Protein AF-A0A842QWE5-F1 (afdb_monomer_lite)

Radius of gyration: 20.69 Å; chains: 1; bounding box: 39×21×63 Å

Foldseek 3Di:
DWDWDWDDDPDDTDTDTDQDPVSVVVLVVVLVVQLVVVVVCCVVPVVVDDPPDDSVVVSVVPPPDPDDVLVVLVPDPDDPVVSVVVVVVVVVVVVVVVVVVVVVVVVVVD

Structure (mmCIF, N/CA/C/O backbone):
data_AF-A0A842QWE5-F1
#
_entry.id   AF-A0A842QWE5-F1
#
loop_
_atom_site.group_PDB
_atom_site.id
_atom_site.type_symbol
_atom_site.label_atom_id
_atom_site.label_alt_id
_atom_site.label_comp_id
_atom_site.label_asym_id
_atom_site.label_entity_id
_atom_site.label_seq_id
_atom_site.pdbx_PDB_ins_code
_atom_site.Cartn_x
_atom_site.Cartn_y
_atom_site.Cartn_z
_atom_site.occupancy
_atom_site.B_iso_or_equiv
_atom_site.auth_seq_id
_atom_site.auth_comp_id
_atom_site.auth_asym_id
_atom_site.auth_atom_id
_atom_site.pdbx_PDB_model_num
ATOM 1 N N . MET A 1 1 ? 15.301 1.141 6.179 1.00 64.88 1 MET A N 1
ATOM 2 C CA . MET A 1 1 ? 16.491 1.513 5.388 1.00 64.88 1 MET A CA 1
ATOM 3 C C . MET A 1 1 ? 16.190 1.089 3.965 1.00 64.88 1 MET A C 1
ATOM 5 O O . MET A 1 1 ? 15.757 -0.043 3.784 1.00 64.88 1 MET A O 1
ATOM 9 N N . LEU A 1 2 ? 16.262 2.012 3.013 1.00 69.19 2 LEU A N 1
ATOM 10 C CA . LEU A 1 2 ? 15.925 1.737 1.619 1.00 69.19 2 LEU A CA 1
ATOM 11 C C . LEU A 1 2 ? 17.214 1.421 0.859 1.00 69.19 2 LEU A C 1
ATOM 13 O O . LEU A 1 2 ? 18.226 2.088 1.064 1.00 69.19 2 LEU A O 1
ATOM 17 N N . GLU A 1 3 ? 17.170 0.404 0.013 1.00 70.56 3 GLU A N 1
ATOM 18 C CA . GLU A 1 3 ? 18.169 0.156 -1.017 1.00 70.56 3 GLU A CA 1
ATOM 19 C C . GLU A 1 3 ? 17.777 0.956 -2.255 1.00 70.56 3 GLU A C 1
ATOM 21 O O . GLU A 1 3 ? 16.647 0.871 -2.733 1.00 70.56 3 GLU A O 1
ATOM 26 N N . MET A 1 4 ? 18.706 1.774 -2.738 1.00 72.81 4 MET A N 1
ATOM 27 C CA . MET A 1 4 ? 18.516 2.577 -3.935 1.00 72.81 4 MET A CA 1
ATOM 28 C C . MET A 1 4 ? 19.155 1.850 -5.112 1.00 72.81 4 MET A C 1
ATOM 30 O O . MET A 1 4 ? 20.351 1.563 -5.100 1.00 72.81 4 MET A O 1
ATOM 34 N N . GLN A 1 5 ? 18.345 1.551 -6.120 1.00 70.12 5 GLN A N 1
ATOM 35 C CA . GLN A 1 5 ? 18.796 1.053 -7.405 1.00 70.12 5 GLN A CA 1
ATOM 36 C C . GLN A 1 5 ? 18.643 2.174 -8.427 1.00 70.12 5 GLN A C 1
ATOM 38 O O . GLN A 1 5 ? 17.550 2.694 -8.654 1.00 70.12 5 GLN A O 1
ATOM 43 N N . GLU A 1 6 ? 19.755 2.565 -9.033 1.00 58.78 6 GLU A N 1
ATOM 44 C CA . GLU A 1 6 ? 19.769 3.612 -10.041 1.00 58.78 6 GLU A CA 1
ATOM 45 C C . GLU A 1 6 ? 19.545 2.993 -11.420 1.00 58.78 6 GLU A C 1
ATOM 47 O O . GLU A 1 6 ? 20.343 2.182 -11.896 1.00 58.78 6 GLU A O 1
ATOM 52 N N . ILE A 1 7 ? 18.439 3.353 -12.069 1.00 62.97 7 ILE A N 1
ATOM 53 C CA . ILE A 1 7 ? 18.105 2.826 -13.391 1.00 62.97 7 ILE A CA 1
ATOM 54 C C . ILE A 1 7 ? 18.458 3.872 -14.438 1.00 62.97 7 ILE A C 1
ATOM 56 O O . ILE A 1 7 ? 17.948 4.995 -14.433 1.00 62.97 7 ILE A O 1
ATOM 60 N N . HIS A 1 8 ? 19.347 3.486 -15.348 1.00 48.75 8 HIS A N 1
ATOM 61 C CA . HIS A 1 8 ? 19.834 4.342 -16.419 1.00 48.75 8 HIS A CA 1
ATOM 62 C C . HIS A 1 8 ? 18.942 4.173 -17.650 1.00 48.75 8 HIS A C 1
ATOM 64 O O . HIS A 1 8 ? 19.239 3.412 -18.566 1.00 48.75 8 HIS A O 1
ATOM 70 N N . THR A 1 9 ? 17.812 4.877 -17.665 1.00 47.72 9 THR A N 1
ATOM 71 C CA . THR A 1 9 ? 16.904 4.928 -18.818 1.00 47.72 9 THR A CA 1
ATOM 72 C C . THR A 1 9 ? 17.180 6.180 -19.650 1.00 47.72 9 THR A C 1
ATOM 74 O O . THR A 1 9 ? 16.435 7.143 -19.523 1.00 47.72 9 THR A O 1
ATOM 77 N N . GLY A 1 10 ? 18.264 6.203 -20.441 1.00 55.22 10 GLY A N 1
ATOM 78 C CA . GLY A 1 10 ? 18.515 7.163 -21.545 1.00 55.22 10 GLY A CA 1
ATOM 79 C C . GLY A 1 10 ? 18.333 8.676 -21.283 1.00 55.22 10 GLY A C 1
ATOM 80 O O . GLY A 1 10 ? 18.302 9.450 -22.231 1.00 55.22 10 GLY A O 1
ATOM 81 N N . GLY A 1 11 ? 18.199 9.098 -20.023 1.00 64.69 11 GLY A N 1
ATOM 82 C CA . GLY A 1 11 ? 17.809 10.428 -19.547 1.00 64.69 11 GLY A CA 1
ATOM 83 C C . GLY A 1 11 ? 18.189 10.599 -18.068 1.00 64.69 11 GLY A C 1
ATOM 84 O O . GLY A 1 11 ? 19.067 9.882 -17.586 1.00 64.69 11 GLY A O 1
ATOM 85 N N . ARG A 1 12 ? 17.567 11.539 -17.328 1.00 50.78 12 ARG A N 1
ATOM 86 C CA . ARG A 1 12 ? 17.914 11.778 -15.905 1.00 50.78 12 ARG A CA 1
ATOM 87 C C . ARG A 1 12 ? 17.776 10.480 -15.085 1.00 50.78 12 ARG A C 1
ATOM 89 O O . ARG A 1 12 ? 16.746 9.816 -15.228 1.00 50.78 12 ARG A O 1
ATOM 96 N N . PRO A 1 13 ? 18.760 10.136 -14.232 1.00 55.12 13 PRO A N 1
ATOM 97 C CA . PRO A 1 13 ? 18.714 8.915 -13.439 1.00 55.12 13 PRO A CA 1
ATOM 98 C C . PRO A 1 13 ? 17.437 8.858 -12.601 1.00 55.12 13 PRO A C 1
ATOM 100 O O . PRO A 1 13 ? 17.065 9.840 -11.953 1.00 55.12 13 PRO A O 1
ATOM 103 N N . LYS A 1 14 ? 16.757 7.710 -12.627 1.00 64.62 14 LYS A N 1
ATOM 104 C CA . LYS A 1 14 ? 15.633 7.428 -11.731 1.00 64.62 14 LYS A CA 1
ATOM 105 C C . LYS A 1 14 ? 16.120 6.520 -10.610 1.00 64.62 14 LYS A C 1
ATOM 107 O O . LYS A 1 14 ? 16.731 5.482 -10.869 1.00 64.62 14 LYS A O 1
ATOM 112 N N . HIS A 1 15 ? 15.821 6.908 -9.376 1.00 69.06 15 HIS A N 1
ATOM 113 C CA . HIS A 1 15 ? 16.094 6.098 -8.196 1.00 69.06 15 HIS A CA 1
ATOM 114 C C . HIS A 1 15 ? 14.869 5.244 -7.886 1.00 69.06 15 HIS A C 1
ATOM 116 O O . HIS A 1 15 ? 13.804 5.771 -7.565 1.00 69.06 15 HIS A O 1
ATOM 122 N N . LEU A 1 16 ? 15.026 3.928 -7.988 1.00 70.12 16 LEU A N 1
ATOM 123 C CA . LEU A 1 16 ? 14.061 2.979 -7.459 1.00 70.12 16 LEU A CA 1
ATOM 124 C C . LEU A 1 16 ? 14.490 2.612 -6.046 1.00 70.12 16 LEU A C 1
ATOM 126 O O . LEU A 1 16 ? 15.600 2.132 -5.828 1.00 70.12 16 LEU A O 1
ATOM 130 N N . TYR A 1 17 ? 13.612 2.870 -5.086 1.00 73.62 17 TYR A N 1
ATOM 131 C CA . TYR A 1 17 ? 13.843 2.515 -3.697 1.00 73.62 17 TYR A CA 1
ATOM 132 C C . TYR A 1 17 ? 13.118 1.213 -3.397 1.00 73.62 17 TYR A C 1
ATOM 134 O O . TYR A 1 17 ? 11.913 1.106 -3.608 1.00 73.62 17 TYR A O 1
ATOM 142 N N . ARG A 1 18 ? 13.854 0.230 -2.891 1.00 75.00 18 ARG A N 1
ATOM 143 C CA . ARG A 1 18 ? 13.305 -1.018 -2.361 1.00 75.00 18 ARG A CA 1
ATOM 144 C C . ARG A 1 18 ? 13.620 -1.114 -0.882 1.00 75.00 18 ARG A C 1
ATOM 146 O O . ARG A 1 18 ? 14.581 -0.511 -0.399 1.00 75.00 18 ARG A O 1
ATOM 153 N N . LEU A 1 19 ? 12.821 -1.863 -0.134 1.00 77.62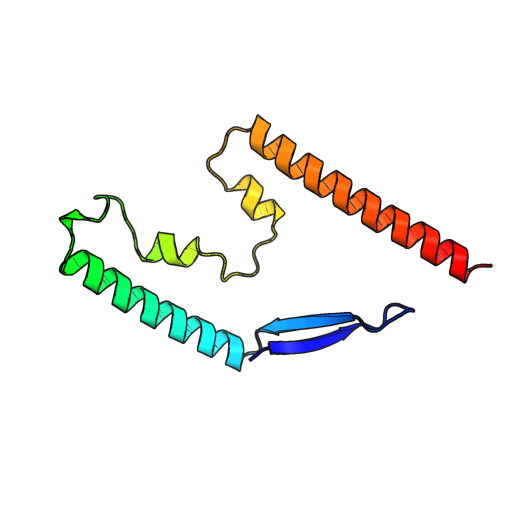 19 LEU A N 1
ATOM 154 C CA . LEU A 1 19 ? 13.192 -2.188 1.236 1.00 77.62 19 LEU A CA 1
ATOM 155 C C . LEU A 1 19 ? 14.427 -3.087 1.212 1.00 77.62 19 LEU A C 1
ATOM 157 O O . LEU A 1 19 ? 14.409 -4.161 0.618 1.00 77.62 19 LEU A O 1
ATOM 161 N N . SER A 1 20 ? 15.494 -2.651 1.883 1.00 83.38 20 SER A N 1
ATOM 162 C CA . SER A 1 20 ? 16.636 -3.528 2.133 1.00 83.38 20 SER A CA 1
ATOM 163 C C . SER A 1 20 ? 16.237 -4.655 3.078 1.00 83.38 20 SER A C 1
ATOM 165 O O . SER A 1 20 ? 15.252 -4.530 3.806 1.00 83.38 20 SER A O 1
ATOM 167 N N . ALA A 1 21 ? 17.042 -5.712 3.189 1.00 81.50 21 ALA A N 1
ATOM 168 C CA . ALA A 1 21 ? 16.809 -6.750 4.203 1.00 81.50 21 ALA A CA 1
ATOM 169 C C . ALA A 1 21 ? 16.714 -6.161 5.631 1.00 81.50 21 ALA A C 1
ATOM 171 O O . ALA A 1 21 ? 15.875 -6.562 6.441 1.00 81.50 21 ALA A O 1
ATOM 172 N N . ALA A 1 22 ? 17.528 -5.141 5.932 1.00 84.12 22 ALA A N 1
ATOM 173 C CA . ALA A 1 22 ? 17.447 -4.399 7.190 1.00 84.12 22 ALA A CA 1
ATOM 174 C C . ALA A 1 22 ? 16.177 -3.531 7.278 1.00 84.12 22 ALA A C 1
ATOM 176 O O . ALA A 1 22 ? 15.593 -3.397 8.354 1.00 84.12 22 ALA A O 1
ATOM 177 N N . GLY A 1 23 ? 15.737 -2.947 6.159 1.00 80.88 23 GLY A N 1
ATOM 178 C CA . GLY A 1 23 ? 14.460 -2.249 6.034 1.00 80.88 23 GLY A CA 1
ATOM 179 C C . GLY A 1 23 ? 13.269 -3.159 6.304 1.00 80.88 23 GLY A C 1
ATOM 180 O O . GLY A 1 23 ? 12.435 -2.801 7.126 1.00 80.88 23 GLY A O 1
ATOM 181 N N . MET A 1 24 ? 13.248 -4.348 5.705 1.00 83.56 24 MET A N 1
ATOM 182 C CA . MET A 1 24 ? 12.218 -5.362 5.909 1.00 83.56 24 MET A CA 1
ATOM 183 C C . MET A 1 24 ? 12.180 -5.831 7.367 1.00 83.56 24 MET A C 1
ATOM 185 O O . MET A 1 24 ? 11.128 -5.835 7.998 1.00 83.56 24 MET A O 1
ATOM 189 N N . LYS A 1 25 ? 13.341 -6.120 7.972 1.00 86.75 25 LYS A N 1
ATOM 190 C CA . LYS A 1 25 ? 13.412 -6.464 9.402 1.00 86.75 25 LYS A CA 1
ATOM 191 C C . LYS A 1 25 ? 12.861 -5.349 10.292 1.00 86.75 25 LYS A C 1
ATOM 193 O O . LYS A 1 25 ? 12.188 -5.625 11.283 1.00 86.75 25 LYS A O 1
ATOM 198 N N . ARG A 1 26 ? 13.145 -4.086 9.959 1.00 86.62 26 ARG A N 1
ATOM 199 C CA . ARG A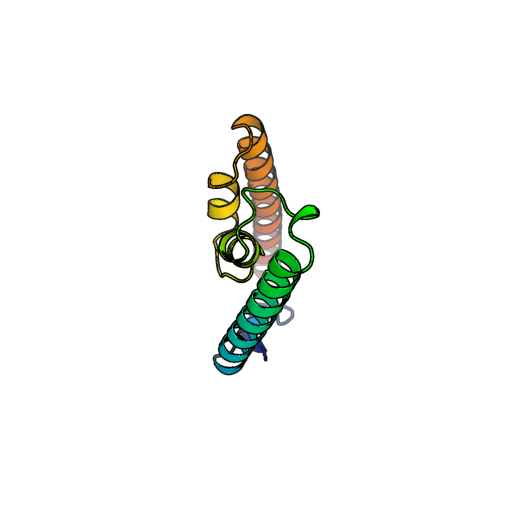 1 26 ? 12.627 -2.938 10.710 1.00 86.62 26 ARG A CA 1
ATOM 200 C C . ARG A 1 26 ? 11.123 -2.766 10.517 1.00 86.62 26 ARG A C 1
ATOM 202 O O . ARG A 1 26 ? 10.444 -2.461 11.489 1.00 86.62 26 ARG A O 1
ATOM 209 N N . LEU A 1 27 ? 10.622 -2.983 9.305 1.00 84.62 27 LEU A N 1
ATOM 210 C CA . LEU A 1 27 ? 9.195 -2.961 9.003 1.00 84.62 27 LEU A CA 1
ATOM 211 C C . LEU A 1 27 ? 8.446 -4.007 9.838 1.00 84.62 27 LEU A C 1
ATOM 213 O O . LEU A 1 27 ? 7.487 -3.661 10.518 1.00 84.62 27 LEU A O 1
ATOM 217 N N . LEU A 1 28 ? 8.949 -5.243 9.889 1.00 85.88 28 LEU A N 1
ATOM 218 C CA . LEU A 1 28 ? 8.382 -6.305 10.727 1.00 85.88 28 LEU A CA 1
ATOM 219 C C . LEU A 1 28 ? 8.385 -5.943 12.220 1.00 85.88 28 LEU A C 1
ATOM 221 O O . LEU A 1 28 ? 7.402 -6.185 12.913 1.00 85.88 28 LEU A O 1
ATOM 225 N N . GLN A 1 29 ? 9.456 -5.315 12.721 1.00 89.06 29 GLN A N 1
ATOM 226 C CA . GLN A 1 29 ? 9.491 -4.825 14.105 1.00 89.06 29 GLN A CA 1
ATOM 227 C C . GLN A 1 29 ? 8.415 -3.771 14.375 1.00 89.06 29 GLN A C 1
ATOM 229 O O . GLN A 1 29 ? 7.758 -3.828 15.408 1.00 89.06 29 GLN A O 1
ATOM 234 N N . VAL A 1 30 ? 8.238 -2.814 13.462 1.00 88.00 30 VAL A N 1
ATOM 235 C CA . VAL A 1 30 ? 7.207 -1.777 13.594 1.00 88.00 30 VAL A CA 1
ATOM 236 C C . VAL A 1 30 ? 5.814 -2.401 13.545 1.00 88.00 30 VAL A C 1
ATOM 238 O O . VAL A 1 30 ? 4.973 -2.048 14.367 1.00 88.00 30 VAL A O 1
ATOM 241 N N . LYS A 1 31 ? 5.586 -3.373 12.654 1.00 85.56 31 LYS A N 1
ATOM 242 C CA . LYS A 1 31 ? 4.321 -4.109 12.573 1.00 85.56 31 LYS A CA 1
ATOM 243 C C . LYS A 1 31 ? 3.996 -4.814 13.891 1.00 85.56 31 LYS A C 1
ATOM 245 O O . LYS A 1 31 ? 2.888 -4.663 14.390 1.00 85.56 31 LYS A O 1
ATOM 250 N N . GLN A 1 32 ? 4.975 -5.484 14.504 1.00 87.94 32 GLN A N 1
ATOM 251 C CA . GLN A 1 32 ? 4.792 -6.101 15.821 1.00 87.94 32 GLN A CA 1
ATOM 252 C C . GLN A 1 32 ? 4.465 -5.065 16.905 1.00 87.94 32 GLN A C 1
ATOM 254 O O . GLN A 1 32 ? 3.571 -5.279 17.713 1.00 87.94 32 GLN A O 1
ATOM 259 N N . GLN A 1 33 ? 5.152 -3.920 16.917 1.00 90.31 33 GLN A N 1
ATOM 260 C CA . GLN A 1 33 ? 4.885 -2.864 17.901 1.00 90.31 33 GLN A CA 1
ATOM 261 C C . GLN A 1 33 ? 3.478 -2.277 17.757 1.00 90.31 33 GLN A C 1
ATOM 263 O O . GLN A 1 33 ? 2.823 -2.001 18.760 1.00 90.31 33 GLN A O 1
ATOM 268 N N . LEU A 1 34 ? 3.016 -2.087 16.519 1.00 88.25 34 LEU A N 1
ATOM 269 C CA . LEU A 1 34 ? 1.654 -1.643 16.241 1.00 88.25 34 LEU A CA 1
ATOM 270 C C . LEU A 1 34 ? 0.638 -2.702 16.662 1.00 88.25 34 LEU A C 1
ATOM 272 O O . LEU A 1 34 ? -0.359 -2.355 17.286 1.00 88.25 34 LEU A O 1
ATOM 276 N N . HIS A 1 35 ? 0.916 -3.977 16.390 1.00 89.31 35 HIS A N 1
ATOM 277 C CA . HIS A 1 35 ? 0.067 -5.081 16.822 1.00 89.31 35 HIS A CA 1
ATOM 278 C C . HIS A 1 35 ? -0.109 -5.081 18.346 1.00 89.31 35 HIS A C 1
ATOM 280 O O . HIS A 1 35 ? -1.235 -5.066 18.845 1.00 89.31 35 HIS A O 1
ATOM 286 N N . ASP A 1 36 ? 0.992 -5.019 19.095 1.00 89.31 36 ASP A N 1
ATOM 287 C CA . ASP A 1 36 ? 0.964 -4.986 20.560 1.00 89.31 36 ASP A CA 1
ATOM 288 C C . ASP A 1 36 ? 0.208 -3.754 21.087 1.00 89.31 36 ASP A C 1
ATOM 290 O O . ASP A 1 36 ? -0.534 -3.844 22.066 1.00 89.31 36 ASP A O 1
ATOM 294 N N . PHE A 1 37 ? 0.373 -2.600 20.433 1.00 89.00 37 PHE A N 1
ATOM 295 C CA . PHE A 1 37 ? -0.337 -1.373 20.783 1.00 89.00 37 PHE A CA 1
ATOM 296 C C . PHE A 1 37 ? -1.850 -1.507 20.580 1.00 89.00 37 PHE A C 1
ATOM 298 O O . PHE A 1 37 ? -2.614 -1.229 21.502 1.00 89.00 37 PHE A O 1
ATOM 305 N N . PHE A 1 38 ? -2.292 -1.957 19.404 1.00 85.25 38 PHE A N 1
ATOM 306 C CA . PHE A 1 38 ? -3.717 -2.109 19.109 1.00 85.25 38 PHE A CA 1
ATOM 307 C C . PHE A 1 38 ? -4.369 -3.214 19.941 1.00 85.25 38 PHE A C 1
ATOM 309 O O . PHE A 1 38 ? -5.497 -3.030 20.385 1.00 85.25 38 PHE A O 1
ATOM 316 N N . THR A 1 39 ? -3.646 -4.296 20.238 1.00 87.12 39 THR A N 1
ATOM 317 C CA . THR A 1 39 ? -4.121 -5.345 21.155 1.00 87.12 39 THR A CA 1
ATOM 318 C C . THR A 1 39 ? -4.404 -4.764 22.539 1.00 87.12 39 THR A C 1
ATOM 320 O O . THR A 1 39 ? -5.497 -4.936 23.069 1.00 87.12 39 THR A O 1
ATOM 323 N N . ARG A 1 40 ? -3.469 -3.986 23.102 1.00 87.94 40 ARG A N 1
ATOM 324 C CA . ARG A 1 40 ? -3.685 -3.316 24.397 1.00 87.94 40 ARG A CA 1
ATOM 325 C C . ARG A 1 40 ? -4.829 -2.313 24.356 1.00 87.94 40 ARG A C 1
ATOM 327 O O . ARG A 1 40 ? -5.612 -2.241 25.293 1.00 87.94 40 ARG A O 1
ATOM 334 N N . MET A 1 41 ? -4.944 -1.552 23.270 1.00 85.38 41 MET A N 1
ATOM 335 C CA . MET A 1 41 ? -6.061 -0.625 23.091 1.00 85.38 41 MET A CA 1
ATOM 336 C C . MET A 1 41 ? -7.404 -1.361 23.056 1.00 85.38 41 MET A C 1
ATOM 338 O O . MET A 1 41 ? -8.373 -0.867 23.621 1.00 85.38 41 MET A O 1
ATOM 342 N N . GLN A 1 42 ? -7.463 -2.540 22.437 1.00 84.06 42 GLN A N 1
ATOM 343 C CA . GLN A 1 42 ? -8.664 -3.370 22.405 1.00 84.06 42 GLN A CA 1
ATOM 344 C C . GLN A 1 42 ? -8.985 -3.962 23.786 1.00 84.06 42 GLN A C 1
ATOM 346 O O . GLN A 1 42 ? -10.152 -4.022 24.158 1.00 84.06 42 GLN A O 1
ATOM 351 N N . GLU A 1 43 ? -7.977 -4.338 24.576 1.00 86.00 43 GLU A N 1
ATOM 352 C CA . GLU A 1 43 ? -8.162 -4.801 25.960 1.00 86.00 43 GLU A CA 1
ATOM 353 C C . GLU A 1 43 ? -8.654 -3.678 26.893 1.00 86.00 43 GLU A C 1
ATOM 355 O O . GLU A 1 43 ? -9.586 -3.878 27.673 1.00 86.00 43 GLU A O 1
ATOM 360 N N . GLU A 1 44 ? -8.047 -2.489 26.817 1.00 86.81 44 GLU A N 1
ATOM 361 C CA . GLU A 1 44 ? -8.341 -1.360 27.714 1.00 86.81 44 GLU A CA 1
ATOM 362 C C . GLU A 1 44 ? -9.590 -0.571 27.296 1.00 86.81 44 GLU A C 1
ATOM 364 O O . GLU A 1 44 ? -10.316 -0.043 28.143 1.00 86.81 44 GLU A O 1
ATOM 369 N N . PHE A 1 45 ? -9.868 -0.508 25.994 1.00 85.31 45 PHE A N 1
ATOM 370 C CA . PHE A 1 45 ? -10.939 0.297 25.414 1.00 85.31 45 PHE A CA 1
ATOM 371 C C . PHE A 1 45 ? -11.834 -0.520 24.485 1.00 85.31 45 PHE A C 1
ATOM 373 O O . PHE A 1 45 ? -12.270 -0.011 23.456 1.00 85.31 45 PHE A O 1
ATOM 380 N N . ALA A 1 46 ? -12.152 -1.763 24.857 1.00 77.75 46 ALA A N 1
ATOM 381 C CA . ALA A 1 46 ? -12.975 -2.678 24.056 1.00 77.75 46 ALA A CA 1
ATOM 382 C C . ALA A 1 46 ? -14.268 -2.039 23.510 1.00 77.75 46 ALA A C 1
ATOM 384 O O . ALA A 1 46 ? -14.679 -2.328 22.396 1.00 77.75 46 ALA A O 1
ATOM 385 N N . TYR A 1 47 ? -14.871 -1.111 24.262 1.00 82.62 47 TYR A N 1
ATOM 386 C CA . TYR A 1 47 ? -16.087 -0.387 23.874 1.00 82.62 47 TYR A CA 1
ATOM 387 C C . TYR A 1 47 ? -15.917 0.582 22.686 1.00 82.62 47 TYR A C 1
ATOM 389 O O . TYR A 1 47 ? -16.915 1.064 22.153 1.00 82.62 47 TYR A O 1
ATOM 397 N N . LEU A 1 48 ? -14.681 0.922 22.308 1.00 77.56 48 LEU A N 1
ATOM 398 C CA . LEU A 1 48 ? -14.360 1.775 21.157 1.00 77.56 48 LEU A CA 1
ATOM 399 C C . LEU A 1 48 ? -14.137 0.976 19.869 1.00 77.56 48 LEU A C 1
ATOM 401 O O . LEU A 1 48 ? -14.076 1.577 18.797 1.00 77.56 48 LEU A O 1
ATOM 405 N N . PHE A 1 49 ? -13.979 -0.343 19.970 1.00 72.88 49 PHE A N 1
ATOM 406 C CA . PHE A 1 49 ? -13.688 -1.209 18.837 1.00 72.88 49 PHE A CA 1
ATOM 407 C C . PHE A 1 49 ? -14.951 -1.944 18.395 1.00 72.88 49 PHE A C 1
ATOM 409 O O . PHE A 1 49 ? -15.778 -2.338 19.214 1.00 72.88 49 PHE A O 1
ATOM 416 N N . ASP A 1 50 ? -15.093 -2.117 17.082 1.00 76.06 50 ASP A N 1
ATOM 417 C CA . ASP A 1 50 ? -16.116 -2.994 16.513 1.00 76.06 50 ASP A CA 1
ATOM 418 C C . ASP A 1 50 ? -15.888 -4.429 17.022 1.00 76.06 50 ASP A C 1
ATOM 420 O O . ASP A 1 50 ? -14.740 -4.869 17.137 1.00 76.06 50 ASP A O 1
ATOM 424 N N . GLU A 1 51 ? -16.961 -5.172 17.306 1.00 75.69 51 GLU A N 1
ATOM 425 C CA . GLU A 1 51 ? -16.888 -6.580 17.730 1.00 75.69 51 GLU A CA 1
ATOM 426 C C . GLU A 1 51 ? -16.147 -7.453 16.702 1.00 75.69 51 GLU A C 1
ATOM 428 O O . GLU A 1 51 ? -15.571 -8.479 17.063 1.00 75.69 51 GLU A O 1
ATOM 433 N N . ASN A 1 52 ? -16.110 -7.022 15.437 1.00 77.94 52 ASN A N 1
ATOM 434 C CA . ASN A 1 52 ? -15.418 -7.714 14.350 1.00 77.94 52 ASN A CA 1
ATOM 435 C C . ASN A 1 52 ? -14.022 -7.148 14.035 1.00 77.94 52 ASN A C 1
ATOM 437 O O . ASN A 1 52 ? -13.404 -7.555 13.048 1.00 77.94 52 ASN A O 1
ATOM 441 N N . PHE A 1 53 ? -13.508 -6.199 14.823 1.00 79.25 53 PHE A N 1
ATOM 442 C CA . PHE A 1 53 ? -12.190 -5.623 14.573 1.00 79.25 53 PHE A CA 1
ATOM 443 C C . PHE A 1 53 ? -11.074 -6.641 14.844 1.00 79.25 53 PHE A C 1
ATOM 445 O O . PHE A 1 53 ? -10.893 -7.116 15.968 1.00 79.25 53 PHE A O 1
ATOM 452 N N . SER A 1 54 ? -10.284 -6.930 13.808 1.00 82.31 54 SER A N 1
ATOM 453 C CA . SER A 1 54 ? -9.069 -7.739 13.891 1.00 82.31 54 SER A CA 1
ATOM 454 C C . SER A 1 54 ? -7.843 -6.866 13.642 1.00 82.31 54 SER A C 1
ATOM 456 O O . SER A 1 54 ? -7.698 -6.263 12.576 1.00 82.31 54 SER A O 1
ATOM 458 N N . VAL A 1 55 ? -6.944 -6.832 14.629 1.00 79.69 55 VAL A N 1
ATOM 459 C CA . VAL A 1 55 ? -5.656 -6.131 14.544 1.00 79.69 55 VAL A CA 1
ATOM 460 C C . VAL A 1 55 ? -4.822 -6.659 13.376 1.00 79.69 55 VAL A C 1
ATOM 462 O O . VAL A 1 55 ? -4.238 -5.865 12.642 1.00 79.69 55 VAL A O 1
ATOM 465 N N . ASP A 1 56 ? -4.811 -7.978 13.166 1.00 79.00 56 ASP A N 1
ATOM 466 C CA . ASP A 1 56 ? -4.085 -8.617 12.065 1.00 79.00 56 ASP A CA 1
ATOM 467 C C . ASP A 1 56 ? -4.619 -8.163 10.706 1.00 79.00 56 ASP A C 1
ATOM 469 O O . ASP A 1 56 ? -3.854 -7.669 9.882 1.00 79.00 56 ASP A O 1
ATOM 473 N N . VAL A 1 57 ? -5.941 -8.213 10.506 1.00 78.50 57 VAL A N 1
ATOM 474 C CA . VAL A 1 57 ? -6.577 -7.767 9.254 1.00 78.50 57 VAL A CA 1
ATOM 475 C C . VAL A 1 57 ? -6.332 -6.276 9.013 1.00 78.50 57 VAL A C 1
ATOM 477 O O . VAL A 1 57 ? -6.056 -5.867 7.887 1.00 78.50 57 VAL A O 1
ATOM 480 N N . PHE A 1 58 ? -6.387 -5.447 10.058 1.00 78.75 58 PHE A N 1
ATOM 481 C CA . PHE A 1 58 ? -6.097 -4.017 9.951 1.00 78.75 58 PHE A CA 1
ATOM 482 C C . PHE A 1 58 ? -4.642 -3.747 9.542 1.00 78.75 58 PHE A C 1
ATOM 484 O O . PHE A 1 58 ? -4.392 -2.911 8.675 1.00 78.75 58 PHE A O 1
ATOM 491 N N . LEU A 1 59 ? -3.679 -4.454 10.139 1.00 74.62 59 LEU A N 1
ATOM 492 C CA . LEU A 1 59 ? -2.254 -4.274 9.850 1.00 74.62 59 LEU A CA 1
ATOM 493 C C . LEU A 1 59 ? -1.802 -4.946 8.549 1.00 74.62 59 LEU A C 1
ATOM 495 O O . LEU A 1 59 ? -0.791 -4.524 7.990 1.00 74.62 59 LEU A O 1
ATOM 499 N N . ASP A 1 60 ? -2.514 -5.969 8.078 1.00 72.44 60 ASP A N 1
ATOM 500 C CA . ASP A 1 60 ? -2.306 -6.590 6.767 1.00 72.44 60 ASP A CA 1
ATOM 501 C C . ASP A 1 60 ? -2.874 -5.720 5.638 1.00 72.44 60 ASP A C 1
ATOM 503 O O . ASP A 1 60 ? -2.215 -5.538 4.617 1.00 72.44 60 ASP A O 1
ATOM 507 N N . ASN A 1 61 ? -4.042 -5.104 5.851 1.00 66.06 61 ASN A N 1
ATOM 508 C CA . ASN A 1 61 ? -4.650 -4.167 4.898 1.00 66.06 61 ASN A CA 1
ATOM 509 C C . ASN A 1 61 ? -4.007 -2.775 4.914 1.00 66.06 61 ASN A C 1
ATOM 511 O O . ASN A 1 61 ? -4.165 -1.997 3.970 1.00 66.06 61 ASN A O 1
ATOM 515 N N . ALA A 1 62 ? -3.283 -2.425 5.978 1.00 62.31 62 ALA A N 1
ATOM 516 C CA . ALA A 1 62 ? -2.410 -1.266 5.974 1.00 62.31 62 ALA A CA 1
ATOM 517 C C . ALA A 1 62 ? -1.243 -1.569 5.021 1.00 62.31 62 ALA A C 1
ATOM 519 O O . ALA A 1 62 ? -0.249 -2.131 5.450 1.00 62.31 62 ALA A O 1
ATOM 520 N N . ASN A 1 63 ? -1.402 -1.253 3.728 1.00 53.94 63 ASN A N 1
ATOM 521 C CA . ASN A 1 63 ? -0.465 -1.503 2.619 1.00 53.94 63 ASN A CA 1
ATOM 522 C C . ASN A 1 63 ? 1.029 -1.421 3.012 1.00 53.94 63 ASN A C 1
ATOM 524 O O . ASN A 1 63 ? 1.685 -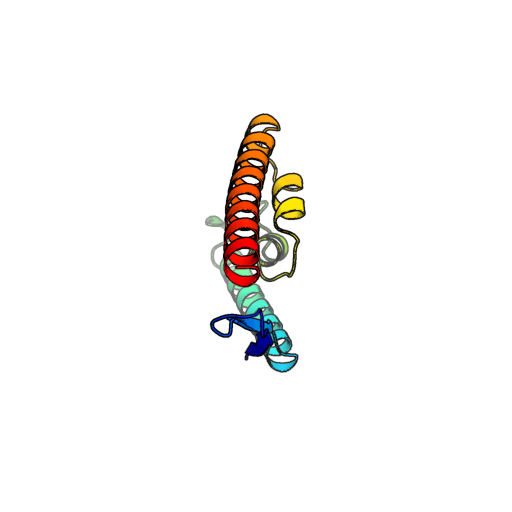0.389 2.850 1.00 53.94 63 ASN A O 1
ATOM 528 N N . PHE A 1 64 ? 1.579 -2.538 3.491 1.00 51.44 64 PHE A N 1
ATOM 529 C CA . PHE A 1 64 ? 3.001 -2.726 3.797 1.00 51.44 64 PHE A CA 1
ATOM 530 C C . PHE A 1 64 ? 3.643 -3.793 2.895 1.00 51.44 64 PHE A C 1
ATOM 532 O O . PHE A 1 64 ? 4.801 -4.155 3.105 1.00 51.44 64 PHE A O 1
ATOM 539 N N . THR A 1 65 ? 2.912 -4.302 1.904 1.00 44.03 65 THR A N 1
ATOM 540 C CA . THR A 1 65 ? 3.300 -5.424 1.043 1.00 44.03 65 THR A CA 1
ATOM 541 C C . THR A 1 65 ? 3.373 -5.026 -0.430 1.00 44.03 65 THR A C 1
ATOM 543 O O . THR A 1 65 ? 2.664 -4.133 -0.888 1.00 44.03 65 THR A O 1
ATOM 546 N N . ASP A 1 66 ? 4.254 -5.718 -1.161 1.00 46.91 66 ASP A N 1
ATOM 547 C CA . ASP A 1 66 ? 4.523 -5.628 -2.606 1.00 46.91 66 ASP A CA 1
ATOM 548 C C . ASP A 1 66 ? 3.328 -6.072 -3.491 1.00 46.91 66 ASP A C 1
ATOM 550 O O . ASP A 1 66 ? 3.534 -6.700 -4.530 1.00 46.91 66 ASP A O 1
ATOM 554 N N . HIS A 1 67 ? 2.077 -5.833 -3.080 1.00 46.34 67 HIS A N 1
ATOM 555 C CA . HIS A 1 67 ? 0.922 -6.242 -3.878 1.00 46.34 67 HIS A CA 1
ATOM 556 C C . HIS A 1 67 ? 0.826 -5.410 -5.148 1.00 46.34 67 HIS A C 1
ATOM 558 O O . HIS A 1 67 ? 0.959 -4.182 -5.120 1.00 46.34 67 HIS A O 1
ATOM 564 N N . ASP A 1 68 ? 0.597 -6.105 -6.263 1.00 61.31 68 ASP A N 1
ATOM 565 C CA . ASP A 1 68 ? 0.285 -5.460 -7.524 1.00 61.31 68 ASP A CA 1
ATOM 566 C C . ASP A 1 68 ? -0.955 -4.574 -7.294 1.00 61.31 68 ASP A C 1
ATOM 568 O O . ASP A 1 68 ? -1.979 -5.063 -6.804 1.00 61.31 68 ASP A O 1
ATOM 572 N N . PRO A 1 69 ? -0.885 -3.263 -7.578 1.00 63.84 69 PRO A N 1
ATOM 573 C CA . PRO A 1 69 ? -2.020 -2.362 -7.405 1.00 63.84 69 PRO A CA 1
ATOM 574 C C . PRO A 1 69 ? -3.273 -2.819 -8.173 1.00 63.84 69 PRO A C 1
ATOM 576 O O . PRO A 1 69 ? -4.379 -2.435 -7.794 1.00 63.84 69 PRO A O 1
ATOM 579 N N . LEU A 1 70 ? -3.124 -3.660 -9.203 1.00 72.75 70 LEU A N 1
ATOM 580 C CA . LEU A 1 70 ? -4.239 -4.291 -9.906 1.00 72.75 70 LEU A CA 1
ATOM 581 C C . LEU A 1 70 ? -4.933 -5.359 -9.051 1.00 72.75 70 LEU A C 1
ATOM 583 O O . LEU A 1 70 ? -6.159 -5.339 -8.936 1.00 72.75 70 LEU A O 1
ATOM 587 N N . ASP A 1 71 ? -4.165 -6.236 -8.400 1.00 74.50 71 ASP A N 1
ATOM 588 C CA . ASP A 1 71 ? -4.703 -7.260 -7.492 1.00 74.50 71 ASP A CA 1
ATOM 589 C C . ASP A 1 71 ? -5.448 -6.597 -6.327 1.00 74.50 71 ASP A C 1
ATOM 591 O O . ASP A 1 71 ? -6.556 -7.000 -5.971 1.00 74.50 71 ASP A O 1
ATOM 595 N N . HIS A 1 72 ? -4.910 -5.482 -5.822 1.00 71.50 72 HIS A N 1
ATOM 596 C CA . HIS A 1 72 ? -5.559 -4.697 -4.776 1.00 71.50 72 HIS A CA 1
ATOM 597 C C . HIS A 1 72 ? -6.944 -4.171 -5.194 1.00 71.50 72 HIS A C 1
ATOM 599 O O . HIS A 1 72 ? -7.878 -4.198 -4.398 1.00 71.50 72 HIS A O 1
ATOM 605 N N . ILE A 1 73 ? -7.128 -3.711 -6.436 1.00 78.50 73 ILE A N 1
ATOM 606 C CA . ILE A 1 73 ? -8.438 -3.231 -6.919 1.00 78.50 73 ILE A CA 1
ATOM 607 C C . ILE A 1 73 ? -9.431 -4.387 -7.061 1.00 78.50 73 ILE A C 1
ATOM 609 O O . ILE A 1 73 ? -10.615 -4.241 -6.740 1.00 78.50 73 ILE A O 1
ATOM 613 N N . LEU A 1 74 ? -8.952 -5.547 -7.510 1.00 79.31 74 LEU A N 1
ATOM 614 C CA . LEU A 1 74 ? -9.782 -6.730 -7.710 1.00 79.31 74 LEU A CA 1
ATOM 615 C C . LEU A 1 74 ? -10.254 -7.343 -6.386 1.00 79.31 74 LEU A C 1
ATOM 617 O O . LEU A 1 74 ? -11.389 -7.821 -6.320 1.00 79.31 74 LEU A O 1
ATOM 621 N N . GLU A 1 75 ? -9.443 -7.274 -5.332 1.00 81.94 75 GLU A N 1
ATOM 622 C CA . GLU A 1 75 ? -9.744 -7.830 -4.005 1.00 81.94 75 GLU A CA 1
ATOM 623 C C . GLU A 1 75 ? -10.632 -6.928 -3.131 1.00 81.94 75 GLU A C 1
ATOM 625 O O . GLU A 1 75 ? -11.244 -7.411 -2.178 1.00 81.94 75 GLU A O 1
ATOM 630 N N . ARG A 1 76 ? -10.765 -5.633 -3.453 1.00 79.69 76 ARG A N 1
ATOM 631 C CA . ARG A 1 76 ? -11.610 -4.706 -2.677 1.00 79.69 76 ARG A CA 1
ATOM 632 C C . ARG A 1 76 ? -13.086 -5.106 -2.706 1.00 79.69 76 ARG A C 1
ATOM 634 O O . ARG A 1 76 ? -13.627 -5.452 -3.755 1.00 79.69 76 ARG A O 1
ATOM 641 N N . ASP A 1 77 ? -13.764 -4.987 -1.569 1.00 86.94 77 ASP A N 1
ATOM 642 C CA . ASP A 1 77 ? -15.218 -5.168 -1.471 1.00 86.94 77 ASP A CA 1
ATOM 643 C C . ASP A 1 77 ? -15.951 -3.890 -1.915 1.00 86.94 77 ASP A C 1
ATOM 645 O O . ASP A 1 77 ? -16.451 -3.108 -1.109 1.00 86.94 77 ASP A O 1
ATOM 649 N N . ILE A 1 78 ? -15.907 -3.625 -3.222 1.00 86.25 78 ILE A N 1
ATOM 650 C CA . ILE A 1 78 ? -16.578 -2.500 -3.887 1.00 86.25 78 ILE A CA 1
ATOM 651 C C . ILE A 1 78 ? -17.374 -3.006 -5.103 1.00 86.25 78 ILE A C 1
ATOM 653 O O . ILE A 1 78 ? -17.040 -4.070 -5.647 1.00 86.25 78 ILE A O 1
ATOM 657 N N . PRO A 1 79 ? -18.420 -2.280 -5.545 1.00 94.44 79 PRO A N 1
ATOM 658 C CA . PRO A 1 79 ? -19.197 -2.637 -6.728 1.00 94.44 79 PRO A CA 1
ATOM 659 C C . PRO A 1 79 ? -18.318 -2.843 -7.966 1.00 94.44 79 PRO A C 1
ATOM 661 O O . PRO A 1 79 ? -17.309 -2.166 -8.147 1.00 94.44 79 PRO A O 1
ATOM 664 N N . ILE A 1 80 ? -18.727 -3.762 -8.846 1.00 91.31 80 ILE A N 1
ATOM 665 C CA . ILE A 1 80 ? -17.983 -4.085 -10.075 1.00 91.31 80 ILE A CA 1
ATOM 666 C C . ILE A 1 80 ? -17.775 -2.837 -10.940 1.00 91.31 80 ILE A C 1
ATOM 668 O O . ILE A 1 80 ? -16.679 -2.644 -11.455 1.00 91.31 80 ILE A O 1
ATOM 672 N N . ASP A 1 81 ? -18.788 -1.978 -11.041 1.00 93.19 81 ASP A N 1
ATOM 673 C CA . ASP A 1 81 ? -18.710 -0.744 -11.826 1.00 93.19 81 ASP A CA 1
ATOM 674 C C . ASP A 1 81 ? -17.612 0.197 -11.292 1.00 93.19 81 ASP A C 1
ATOM 676 O O . ASP A 1 81 ? -16.830 0.737 -12.066 1.00 93.19 81 ASP A O 1
ATOM 680 N N . GLU A 1 82 ? -17.458 0.297 -9.967 1.00 87.88 82 GLU A N 1
ATOM 681 C CA . GLU A 1 82 ? -16.410 1.109 -9.329 1.00 87.88 82 GLU A CA 1
ATOM 682 C C . GLU A 1 82 ? -15.010 0.495 -9.524 1.00 87.88 82 GLU A C 1
ATOM 684 O O . GLU A 1 82 ? -14.023 1.208 -9.709 1.00 87.88 82 GLU A O 1
ATOM 689 N N . LYS A 1 83 ? -14.899 -0.843 -9.558 1.00 88.56 83 LYS A N 1
ATOM 690 C CA . LYS A 1 83 ? -13.640 -1.515 -9.939 1.00 88.56 83 LYS A CA 1
ATOM 691 C C . LYS A 1 83 ? -13.255 -1.199 -11.378 1.00 88.56 83 LYS A C 1
ATOM 693 O O . LYS A 1 83 ? -12.078 -0.969 -11.643 1.00 88.56 83 LYS A O 1
ATOM 698 N N . ILE A 1 84 ? -14.228 -1.205 -12.290 1.00 92.06 84 ILE A N 1
ATOM 699 C CA . ILE A 1 84 ? -14.008 -0.892 -13.705 1.00 92.06 84 ILE A CA 1
ATOM 700 C C . ILE A 1 84 ? -13.511 0.548 -13.845 1.00 92.06 84 ILE A C 1
ATOM 702 O O . ILE A 1 84 ? -1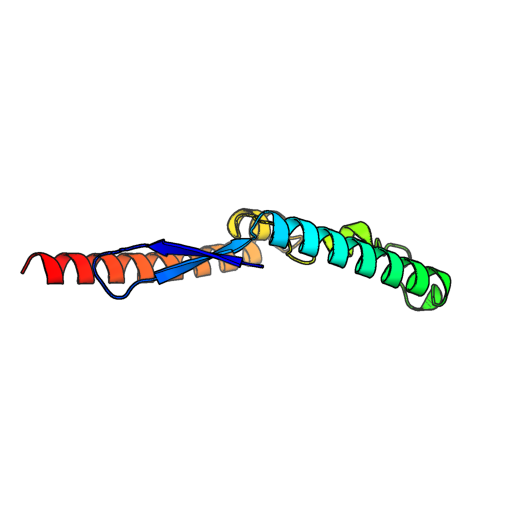2.473 0.745 -14.465 1.00 92.06 84 ILE A O 1
ATOM 706 N N . GLU A 1 85 ? -14.150 1.521 -13.191 1.00 91.06 85 GLU A N 1
ATOM 707 C CA . GLU A 1 85 ? -13.704 2.924 -13.216 1.00 91.06 85 GLU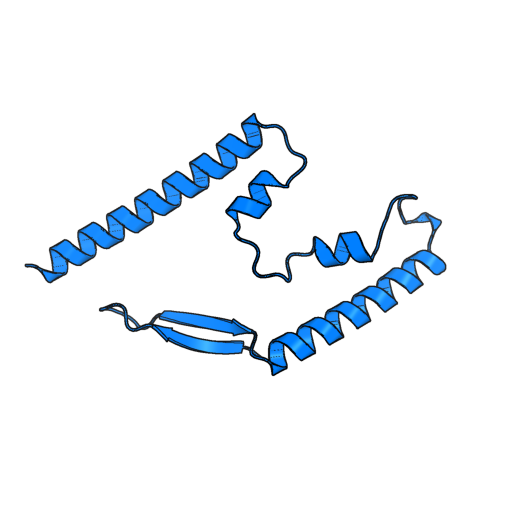 A CA 1
ATOM 708 C C . GLU A 1 85 ? -12.256 3.088 -12.719 1.00 91.06 85 GLU A C 1
ATOM 710 O O . GLU A 1 85 ? -11.452 3.813 -13.311 1.00 91.06 85 GLU A O 1
ATOM 715 N N . HIS A 1 86 ? -11.882 2.380 -11.649 1.00 82.06 86 HIS A N 1
ATOM 716 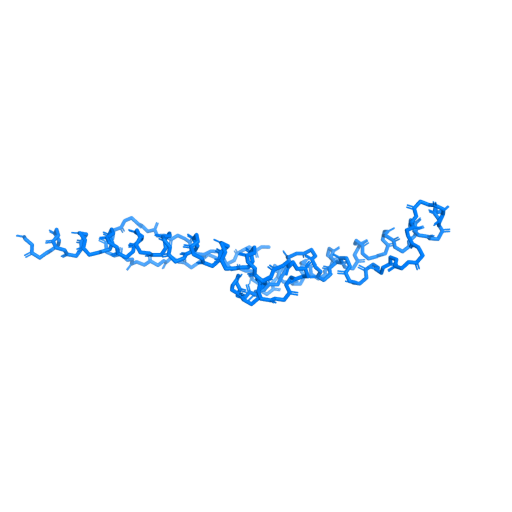C CA . HIS A 1 86 ? -10.506 2.390 -11.154 1.00 82.06 86 HIS A CA 1
ATOM 717 C C . HIS A 1 86 ? -9.507 1.783 -12.151 1.00 82.06 86 HIS A C 1
ATOM 719 O O . HIS A 1 86 ? -8.410 2.321 -12.316 1.00 82.06 86 HIS A O 1
ATOM 725 N N . LEU A 1 87 ? -9.869 0.685 -12.817 1.00 87.62 87 LEU A N 1
ATOM 726 C CA . LEU A 1 87 ? -9.022 0.052 -13.829 1.00 87.62 87 LEU A CA 1
ATOM 727 C C . LEU A 1 87 ? -8.891 0.922 -15.088 1.00 87.62 87 LEU A C 1
ATOM 729 O O . LEU A 1 87 ? -7.781 1.065 -15.594 1.00 87.62 87 LEU A O 1
ATOM 733 N N . GLU A 1 88 ? -9.974 1.558 -15.541 1.00 90.44 88 GLU A N 1
ATOM 734 C CA . GLU A 1 88 ? -9.973 2.498 -16.674 1.00 90.44 88 GLU A CA 1
ATOM 735 C C . GLU A 1 88 ? -9.073 3.710 -16.399 1.00 90.44 88 GLU A C 1
ATOM 737 O O . GLU A 1 88 ? -8.299 4.131 -17.261 1.00 90.44 88 GLU A O 1
ATOM 742 N N . SER A 1 89 ? -9.102 4.244 -15.174 1.00 83.12 89 SER A N 1
ATOM 743 C CA . SER A 1 89 ? -8.202 5.331 -14.777 1.00 83.12 89 SER A CA 1
ATOM 744 C C . SER A 1 89 ? -6.729 4.915 -14.859 1.00 83.12 89 SER A C 1
ATOM 746 O O . SER A 1 89 ? -5.897 5.690 -15.331 1.00 83.12 89 SER A O 1
ATOM 748 N N . ILE A 1 90 ? -6.391 3.699 -14.416 1.00 82.81 90 ILE A N 1
ATOM 749 C CA . ILE A 1 90 ? -5.017 3.180 -14.489 1.00 82.81 90 ILE A CA 1
ATOM 750 C C . ILE A 1 90 ? -4.605 2.930 -15.940 1.00 82.81 90 ILE A C 1
ATOM 752 O O . ILE A 1 90 ? -3.476 3.246 -16.320 1.00 82.81 90 ILE A O 1
ATOM 756 N N . GLU A 1 91 ? -5.503 2.379 -16.757 1.00 87.56 91 GLU A N 1
ATOM 757 C CA . GLU A 1 91 ? -5.275 2.177 -18.187 1.00 87.56 91 GLU A CA 1
ATOM 758 C C . GLU A 1 91 ? -4.925 3.503 -18.871 1.00 87.56 91 GLU A C 1
ATOM 760 O O . GLU A 1 91 ? -3.906 3.594 -19.559 1.00 87.56 91 GLU A O 1
ATOM 765 N N . GLN A 1 92 ? -5.688 4.561 -18.596 1.00 87.31 92 GLN A N 1
ATOM 766 C CA . GLN A 1 92 ? -5.450 5.881 -19.169 1.00 87.31 92 GLN A CA 1
ATOM 767 C C . GLN A 1 92 ? -4.093 6.475 -18.753 1.00 87.31 92 GLN A C 1
ATOM 769 O O . GLN A 1 92 ? -3.372 7.035 -19.587 1.00 87.31 92 GLN A O 1
ATOM 774 N N . ASP A 1 93 ? -3.704 6.329 -17.485 1.00 76.62 93 ASP A N 1
ATOM 775 C CA . ASP A 1 93 ? -2.398 6.780 -16.992 1.00 76.62 93 ASP A CA 1
ATOM 776 C C . ASP A 1 93 ? -1.241 6.017 -17.662 1.00 76.62 93 ASP A C 1
ATOM 778 O O . ASP A 1 93 ? -0.220 6.607 -18.046 1.00 76.62 93 ASP A O 1
ATOM 782 N N . LEU A 1 94 ? -1.401 4.704 -17.858 1.00 82.94 94 LEU A N 1
ATOM 783 C CA . LEU A 1 94 ? -0.427 3.865 -18.555 1.00 82.94 94 LEU A CA 1
ATOM 784 C C . LEU A 1 94 ? -0.311 4.236 -20.036 1.00 82.94 94 LEU A C 1
ATOM 786 O O . LEU A 1 94 ? 0.804 4.294 -20.563 1.00 82.94 94 LEU A O 1
ATOM 790 N N . GLU A 1 95 ? -1.424 4.532 -20.704 1.00 91.19 95 GLU A N 1
ATOM 791 C CA . GLU A 1 95 ? -1.424 5.001 -22.088 1.00 91.19 95 GLU A CA 1
ATOM 792 C C . GLU A 1 95 ? -0.689 6.334 -22.238 1.00 91.19 95 GLU A C 1
ATOM 794 O O . GLU A 1 95 ? 0.141 6.479 -23.141 1.00 91.19 95 GLU A O 1
ATOM 799 N N . GLN A 1 96 ? -0.918 7.292 -21.335 1.00 83.44 96 GLN A N 1
ATOM 800 C CA . GLN A 1 96 ? -0.199 8.570 -21.340 1.00 83.44 96 GLN A CA 1
ATOM 801 C C . GLN A 1 96 ? 1.303 8.375 -21.118 1.00 83.44 96 GLN A C 1
ATOM 803 O O . GLN A 1 96 ? 2.129 8.957 -21.833 1.00 83.44 96 GLN A O 1
ATOM 808 N N . ALA A 1 97 ? 1.679 7.520 -20.165 1.00 78.69 97 ALA A N 1
ATOM 809 C CA . ALA A 1 97 ? 3.075 7.186 -19.923 1.00 78.69 97 ALA A CA 1
ATOM 810 C C . ALA A 1 97 ? 3.716 6.533 -21.159 1.00 78.69 97 ALA A C 1
ATOM 812 O O . ALA A 1 97 ? 4.828 6.899 -21.553 1.00 78.69 97 ALA A O 1
ATOM 813 N N . LEU A 1 98 ? 3.008 5.605 -21.808 1.00 87.62 98 LEU A N 1
ATOM 814 C CA . LEU A 1 98 ? 3.467 4.934 -23.020 1.00 87.62 98 LEU A CA 1
ATOM 815 C C . LEU A 1 98 ? 3.612 5.912 -24.188 1.00 87.62 98 LEU A C 1
ATOM 817 O O . LEU A 1 98 ? 4.606 5.855 -24.916 1.00 87.62 98 LEU A O 1
ATOM 821 N N . GLN A 1 99 ? 2.660 6.828 -24.352 1.00 89.75 99 GLN A N 1
ATOM 822 C CA . GLN A 1 99 ? 2.718 7.869 -25.369 1.00 89.75 99 GLN A CA 1
ATOM 823 C C . GLN A 1 99 ? 3.944 8.759 -25.165 1.00 89.75 99 GLN A C 1
ATOM 825 O O . GLN A 1 99 ? 4.708 8.977 -26.107 1.00 89.75 99 GLN A O 1
ATOM 830 N N . ARG A 1 100 ? 4.224 9.166 -23.923 1.00 85.31 100 ARG A N 1
ATOM 831 C CA . ARG A 1 100 ? 5.428 9.944 -23.617 1.00 85.31 100 ARG A CA 1
ATOM 832 C C . ARG A 1 100 ? 6.716 9.175 -23.919 1.00 85.31 100 ARG A C 1
ATOM 834 O O . ARG A 1 100 ? 7.683 9.756 -24.407 1.00 85.31 100 ARG A O 1
ATOM 841 N N . VAL A 1 101 ? 6.745 7.867 -23.661 1.00 86.94 101 VAL A N 1
ATOM 842 C CA . VAL A 1 101 ? 7.884 7.007 -24.029 1.00 86.94 101 VAL A CA 1
ATOM 843 C C . VAL A 1 101 ? 8.071 6.955 -25.547 1.00 86.94 101 VAL A C 1
ATOM 845 O O . VAL A 1 101 ? 9.210 6.992 -26.012 1.00 86.94 101 VAL A O 1
ATOM 848 N N . ARG A 1 102 ? 6.986 6.882 -26.328 1.00 92.88 102 ARG A N 1
ATOM 849 C CA . ARG A 1 102 ? 7.051 6.890 -27.800 1.00 92.88 102 ARG A CA 1
ATOM 850 C C . ARG A 1 102 ? 7.636 8.198 -28.327 1.00 92.88 102 ARG A C 1
ATOM 852 O O . ARG A 1 102 ? 8.585 8.140 -29.101 1.00 92.88 102 ARG A O 1
ATOM 859 N N . GLU A 1 103 ? 7.156 9.339 -27.839 1.00 92.69 103 GLU A N 1
ATOM 860 C CA . GLU A 1 103 ? 7.688 10.663 -28.199 1.00 92.69 103 GLU A CA 1
ATOM 861 C C . GLU A 1 103 ? 9.190 10.770 -27.919 1.00 92.69 103 GLU A C 1
ATOM 863 O O . GLU A 1 103 ? 9.967 11.143 -28.793 1.00 92.69 103 GLU A O 1
ATOM 868 N N . LEU A 1 104 ? 9.621 10.367 -26.720 1.00 86.50 104 LEU A N 1
ATOM 869 C CA . LEU A 1 104 ? 11.035 10.382 -26.343 1.00 86.50 104 LEU A CA 1
ATOM 870 C C . LEU A 1 104 ? 11.884 9.458 -27.230 1.00 86.50 104 LEU A C 1
ATOM 872 O O . LEU A 1 104 ? 13.027 9.781 -27.543 1.00 86.50 104 LEU A O 1
ATOM 876 N N . LYS A 1 105 ? 11.349 8.306 -27.653 1.00 90.00 105 LYS A N 1
ATOM 877 C CA . LYS A 1 105 ? 12.048 7.417 -28.595 1.00 90.00 105 LYS A CA 1
ATOM 878 C C . LYS A 1 105 ? 12.185 8.051 -29.977 1.00 90.00 105 LYS A C 1
ATOM 880 O O . LYS A 1 105 ? 13.233 7.894 -30.590 1.00 90.00 105 LYS A O 1
ATOM 885 N N . GLU A 1 106 ? 11.163 8.750 -30.460 1.00 93.00 106 GLU A N 1
ATOM 886 C CA . GLU A 1 106 ? 11.224 9.469 -31.737 1.00 93.00 106 GLU A CA 1
ATOM 887 C C . GLU A 1 106 ? 12.212 10.641 -31.693 1.00 93.00 106 GLU A C 1
ATOM 889 O O . GLU A 1 106 ? 12.962 10.837 -32.649 1.00 93.00 106 GLU A O 1
ATOM 894 N N . GLU A 1 107 ? 12.268 11.377 -30.579 1.00 88.81 107 GLU A N 1
ATOM 895 C CA . GLU A 1 107 ? 13.259 12.438 -30.349 1.00 88.81 107 GLU A CA 1
ATOM 896 C C . GLU A 1 107 ? 14.700 11.913 -30.413 1.00 88.81 107 GLU A C 1
ATOM 898 O O . GLU A 1 107 ? 15.572 12.607 -30.919 1.00 88.81 107 GLU A O 1
ATOM 903 N N . LEU A 1 108 ? 14.948 10.686 -29.941 1.00 82.62 108 LEU A N 1
ATOM 904 C CA . LEU A 1 108 ? 16.276 10.059 -29.953 1.00 82.62 108 LEU A CA 1
ATOM 905 C C . LEU A 1 108 ? 16.694 9.485 -31.317 1.00 82.62 108 LEU A C 1
ATOM 907 O O . LEU A 1 108 ? 17.870 9.178 -31.506 1.00 82.62 108 LEU A O 1
ATOM 911 N N . ILE A 1 109 ? 15.745 9.266 -32.233 1.00 78.81 109 ILE A N 1
ATOM 912 C CA . ILE A 1 109 ? 16.005 8.716 -33.576 1.00 78.81 109 ILE A CA 1
ATOM 913 C C . ILE A 1 109 ? 16.262 9.837 -34.604 1.00 78.81 109 ILE A C 1
ATOM 915 O O . ILE A 1 109 ? 16.837 9.567 -35.661 1.00 78.81 109 ILE A O 1
ATOM 919 N N . LYS A 1 110 ? 15.853 11.077 -34.306 1.00 54.53 110 LYS A N 1
ATOM 920 C CA . LYS A 1 110 ? 16.182 12.280 -35.091 1.00 54.53 110 LYS A CA 1
ATOM 921 C C . LYS A 1 110 ? 17.605 12.766 -34.837 1.00 54.53 110 LYS A C 1
ATOM 923 O O . LYS A 1 110 ? 18.193 13.279 -35.815 1.00 54.53 110 LYS A O 1
#

Secondary structure (DSSP, 8-state):
-EEEEEE--SSSPEEEEEE-HHHHHHHHHHHHHHHHHHHHHHHH-GGGS-TT--HHHHHHHSS-S---HHHHHHHSSS-HHHHHHHHHHHHHHHHHHHHHHHHHHHHHH-

pLDDT: mean 78.16, std 12.26, range [44.03, 94.44]

Sequence (110 aa):
MLEMQEIHTGGRPKHLYRLSAAGMKRLLQVKQQLHDFFTRMQEEFAYLFDENFSVDVFLDNANFTDHDPLDHILERDIPIDEKIEHLESIEQDLEQALQRVRELKEELIK